Protein AF-A0A0F9KHY3-F1 (afdb_monomer)

Foldseek 3Di:
DDDQVRLQVLLCVLVNPQKDFDPVQDDDQQAWGWMAGNVPGIDTDRSVCCRPVVDDDVVVVVVVVVVVVVVVVVVD

Structure (mmCIF, N/CA/C/O backbone):
data_AF-A0A0F9KHY3-F1
#
_entry.id   AF-A0A0F9KHY3-F1
#
loop_
_atom_site.group_PDB
_atom_site.id
_atom_site.type_symbol
_atom_site.label_atom_id
_atom_site.label_alt_id
_atom_site.label_comp_id
_atom_site.label_asym_id
_atom_site.label_entity_id
_atom_site.label_seq_id
_atom_site.pdbx_PDB_ins_code
_atom_site.Cartn_x
_atom_site.Cartn_y
_atom_site.Cartn_z
_atom_site.occupancy
_atom_site.B_iso_or_equiv
_atom_site.auth_seq_id
_atom_site.auth_comp_id
_atom_site.auth_asym_id
_atom_site.auth_atom_id
_atom_site.pdbx_PDB_model_num
ATOM 1 N N . MET A 1 1 ? -6.573 -0.314 15.343 1.00 69.50 1 MET A N 1
ATOM 2 C CA . MET A 1 1 ? -7.082 -0.139 13.965 1.00 69.50 1 MET A CA 1
ATOM 3 C C . MET A 1 1 ? -6.632 1.232 13.493 1.00 69.50 1 MET A C 1
ATOM 5 O O . MET A 1 1 ? -6.933 2.193 14.185 1.00 69.50 1 MET A O 1
ATOM 9 N N . LEU A 1 2 ? -5.854 1.328 12.409 1.00 84.62 2 LEU A N 1
ATOM 10 C CA . LEU A 1 2 ? -5.471 2.639 11.871 1.00 84.62 2 LEU A CA 1
ATOM 11 C C . LEU A 1 2 ? -6.666 3.275 11.157 1.00 84.62 2 LEU A C 1
ATOM 13 O O . LEU A 1 2 ? -7.402 2.585 10.446 1.00 84.62 2 LEU A O 1
ATOM 17 N N . SER A 1 3 ? -6.832 4.584 11.333 1.00 91.00 3 SER A N 1
ATOM 18 C CA . SER A 1 3 ? -7.812 5.363 10.579 1.00 91.00 3 SER A CA 1
ATOM 19 C C . SER A 1 3 ? -7.354 5.537 9.128 1.00 91.00 3 SER A C 1
ATOM 21 O O . SER A 1 3 ? -6.158 5.539 8.836 1.00 91.00 3 SER A O 1
ATOM 23 N N . ILE A 1 4 ? -8.303 5.719 8.208 1.00 90.69 4 ILE A N 1
ATOM 24 C CA . ILE A 1 4 ? -8.009 5.930 6.781 1.00 90.69 4 ILE A CA 1
ATOM 25 C C . ILE A 1 4 ? -7.092 7.143 6.569 1.00 90.69 4 ILE A C 1
ATOM 27 O O . ILE A 1 4 ? -6.179 7.098 5.745 1.00 90.69 4 ILE A O 1
ATOM 31 N N . LYS A 1 5 ? -7.299 8.212 7.349 1.00 92.25 5 LYS A N 1
ATOM 32 C CA . LYS A 1 5 ? -6.458 9.411 7.310 1.00 92.25 5 LYS A CA 1
ATOM 33 C C . LYS A 1 5 ? -5.002 9.082 7.647 1.00 92.25 5 LYS A C 1
ATOM 35 O O . LYS A 1 5 ? -4.108 9.445 6.892 1.00 92.25 5 LYS A O 1
ATOM 40 N N . GLU A 1 6 ? -4.772 8.329 8.721 1.00 92.06 6 GLU A N 1
ATOM 41 C CA . GLU A 1 6 ? -3.413 7.966 9.127 1.00 92.06 6 GLU A CA 1
ATOM 42 C C . GLU A 1 6 ? -2.734 7.032 8.115 1.00 92.06 6 GLU A C 1
ATOM 44 O O . GLU A 1 6 ? -1.531 7.135 7.874 1.00 92.06 6 GLU A O 1
ATOM 49 N N . VAL A 1 7 ? -3.506 6.154 7.468 1.00 91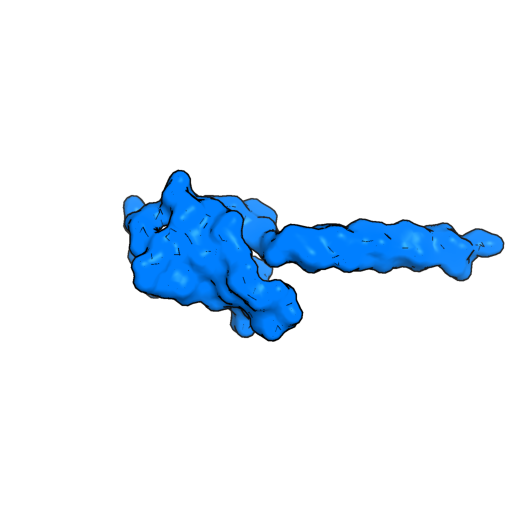.50 7 VAL A N 1
ATOM 50 C CA . VAL A 1 7 ? -3.006 5.328 6.362 1.00 91.50 7 VAL A CA 1
ATOM 51 C C . VAL A 1 7 ? -2.553 6.202 5.192 1.00 91.50 7 VAL A C 1
ATOM 53 O O . VAL A 1 7 ? -1.457 5.990 4.683 1.00 91.50 7 VAL A O 1
ATOM 56 N N . LYS A 1 8 ? -3.338 7.212 4.797 1.00 91.56 8 LYS A N 1
ATOM 57 C CA . LYS A 1 8 ? -2.971 8.150 3.722 1.00 91.56 8 LYS A CA 1
ATOM 58 C C . LYS A 1 8 ? -1.696 8.932 4.044 1.00 91.56 8 LYS A C 1
ATOM 60 O O . LYS A 1 8 ? -0.776 8.926 3.235 1.00 91.56 8 LYS A O 1
ATOM 65 N N . GLU A 1 9 ? -1.591 9.504 5.243 1.00 93.00 9 GLU A N 1
ATOM 66 C CA . GLU A 1 9 ? -0.392 10.252 5.655 1.00 93.00 9 GLU A CA 1
ATOM 67 C C . GLU A 1 9 ? 0.871 9.378 5.638 1.00 93.00 9 GLU A C 1
ATOM 69 O O . GLU A 1 9 ? 1.952 9.820 5.244 1.00 93.00 9 GLU A O 1
ATOM 74 N N . ARG A 1 10 ? 0.753 8.108 6.040 1.00 92.69 10 ARG A N 1
ATOM 75 C CA . ARG A 1 10 ? 1.865 7.151 5.970 1.00 92.69 10 ARG A CA 1
ATOM 76 C C . ARG A 1 10 ? 2.188 6.736 4.534 1.00 92.69 10 ARG A C 1
ATOM 78 O O . ARG A 1 10 ? 3.365 6.621 4.207 1.00 92.69 10 ARG A O 1
ATOM 85 N N . LEU A 1 11 ? 1.187 6.545 3.671 1.00 92.06 11 LEU A N 1
ATOM 86 C CA . LEU A 1 11 ? 1.415 6.269 2.247 1.00 92.06 11 LEU A CA 1
ATOM 87 C C . LEU A 1 11 ? 2.199 7.391 1.583 1.00 92.06 11 LEU A C 1
ATOM 89 O O . LEU A 1 11 ? 3.164 7.106 0.882 1.00 92.06 11 LEU A O 1
ATOM 93 N N . GLU A 1 12 ? 1.838 8.644 1.852 1.00 91.75 12 GLU A N 1
ATOM 94 C CA . GLU A 1 12 ? 2.557 9.796 1.310 1.00 91.75 12 GLU A CA 1
ATOM 95 C C . GLU A 1 12 ? 4.002 9.859 1.816 1.00 91.75 12 GLU A C 1
ATOM 97 O O . GLU A 1 12 ? 4.905 10.177 1.049 1.00 91.75 12 GLU A O 1
ATOM 102 N N . LYS A 1 13 ? 4.263 9.477 3.071 1.00 91.38 13 LYS A N 1
ATOM 103 C CA . LYS A 1 13 ? 5.636 9.407 3.598 1.00 91.38 13 LYS A CA 1
ATOM 104 C C . LYS A 1 13 ? 6.481 8.307 2.953 1.00 91.38 13 LYS A C 1
ATOM 106 O O . LYS A 1 13 ? 7.680 8.495 2.780 1.00 91.38 13 LYS A O 1
ATOM 111 N N . VAL A 1 14 ? 5.884 7.160 2.630 1.00 90.94 14 VAL A N 1
ATOM 112 C CA . VAL A 1 14 ? 6.621 5.966 2.176 1.00 90.94 14 VAL A CA 1
ATOM 113 C C . VAL A 1 14 ? 6.731 5.892 0.653 1.00 90.94 14 VAL A C 1
ATOM 115 O O . VAL A 1 14 ? 7.784 5.552 0.120 1.00 90.94 14 VAL A O 1
ATOM 118 N N . HIS A 1 15 ? 5.649 6.211 -0.054 1.00 88.19 15 HIS A N 1
ATOM 119 C CA . HIS A 1 15 ? 5.536 6.097 -1.511 1.00 88.19 15 HIS A CA 1
ATOM 120 C C . HIS A 1 15 ? 5.353 7.453 -2.202 1.00 88.19 15 HIS A C 1
ATOM 122 O O . HIS A 1 15 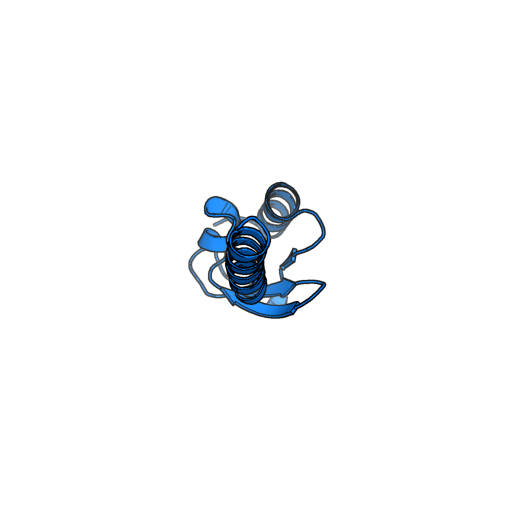? 5.279 7.504 -3.431 1.00 88.19 15 HIS A O 1
ATOM 128 N N . GLY A 1 16 ? 5.257 8.554 -1.450 1.00 88.25 16 GLY A N 1
ATOM 129 C CA . GLY A 1 16 ? 4.875 9.850 -2.006 1.00 88.25 16 GLY A CA 1
ATOM 130 C C . GLY A 1 16 ? 3.437 9.843 -2.525 1.00 88.25 16 GLY A C 1
ATOM 131 O O . GLY A 1 16 ? 2.630 8.968 -2.210 1.00 88.25 16 GLY A O 1
ATOM 132 N N . SER A 1 17 ? 3.118 10.778 -3.417 1.00 89.19 17 SER A N 1
ATOM 133 C CA . SER A 1 17 ? 1.806 10.843 -4.075 1.00 89.19 17 SER A CA 1
ATOM 134 C C . SER A 1 17 ? 1.650 9.844 -5.236 1.00 89.19 17 SER A C 1
ATOM 136 O O . SER A 1 17 ? 0.880 10.102 -6.165 1.00 89.19 17 SER A O 1
ATOM 138 N N . VAL A 1 18 ? 2.410 8.744 -5.246 1.00 90.50 18 VAL A N 1
ATOM 139 C CA . VAL A 1 18 ? 2.410 7.725 -6.314 1.00 90.50 18 VAL A CA 1
ATOM 140 C C . VAL A 1 18 ? 1.372 6.635 -6.058 1.00 90.50 18 VAL A C 1
ATOM 142 O O . VAL A 1 18 ? 0.760 6.128 -7.001 1.00 90.50 18 VAL A O 1
ATOM 145 N N . VAL A 1 19 ? 1.170 6.295 -4.784 1.00 92.50 19 VAL A N 1
ATOM 146 C CA . VAL A 1 19 ? 0.268 5.233 -4.340 1.00 92.50 19 VAL A CA 1
ATOM 147 C C . VAL A 1 19 ? -0.902 5.839 -3.581 1.00 92.50 19 VAL A C 1
ATOM 149 O O . VAL A 1 19 ? -0.716 6.622 -2.655 1.00 92.50 19 VAL A O 1
ATOM 152 N N . VAL A 1 20 ? -2.114 5.437 -3.952 1.00 92.69 20 VAL A N 1
ATOM 153 C CA . VAL A 1 20 ? -3.362 5.877 -3.324 1.00 92.69 20 VAL A CA 1
ATOM 154 C C . VAL A 1 20 ? -4.127 4.663 -2.802 1.00 92.69 20 VAL A C 1
ATOM 156 O O . VAL A 1 20 ? -4.186 3.623 -3.458 1.00 92.69 20 VAL A O 1
ATOM 159 N N . LEU A 1 21 ? -4.711 4.788 -1.611 1.00 93.88 21 LEU A N 1
ATOM 160 C CA . LEU A 1 21 ? -5.620 3.789 -1.049 1.00 93.88 21 LEU A CA 1
ATOM 161 C C . LEU A 1 21 ? -7.032 3.973 -1.612 1.00 93.88 21 LEU A C 1
ATOM 163 O O . LEU A 1 21 ? -7.561 5.083 -1.609 1.00 93.88 21 LEU A O 1
ATOM 167 N N . ASP A 1 22 ? -7.674 2.872 -1.993 1.00 94.62 22 ASP A N 1
ATOM 168 C CA . ASP A 1 22 ? -9.104 2.847 -2.278 1.00 94.62 22 ASP A CA 1
ATOM 169 C C . ASP A 1 22 ? -9.909 2.675 -0.981 1.00 94.62 22 ASP A C 1
ATOM 171 O O . ASP A 1 22 ? -10.037 1.574 -0.438 1.00 94.62 22 ASP A O 1
ATOM 175 N N . GLU A 1 23 ? -10.439 3.784 -0.468 1.00 92.69 23 GLU A N 1
ATOM 176 C CA . GLU A 1 23 ? -11.112 3.857 0.838 1.00 92.69 23 GLU A CA 1
ATOM 177 C C . GLU A 1 23 ? -12.311 2.911 0.947 1.00 92.69 23 GLU A C 1
ATOM 179 O O . GLU A 1 23 ? -12.564 2.370 2.019 1.00 92.69 23 GLU A O 1
ATOM 184 N N . GLY A 1 24 ? -13.000 2.646 -0.169 1.00 92.50 24 GLY A N 1
ATOM 185 C CA . GLY A 1 24 ? -14.14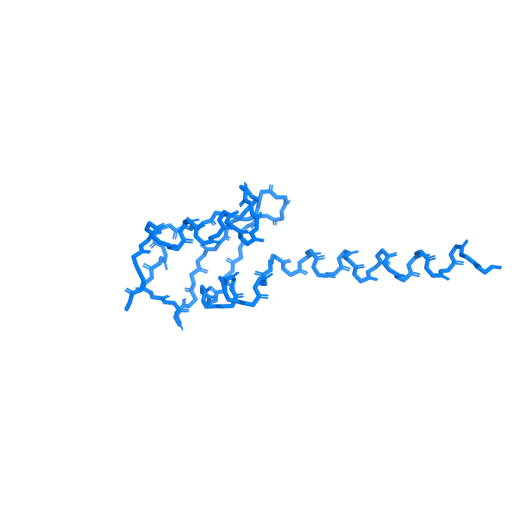3 1.732 -0.218 1.00 92.50 24 GLY A CA 1
ATOM 186 C C . GLY A 1 24 ? -13.779 0.263 0.010 1.00 92.50 24 GLY A C 1
ATOM 187 O O . GLY A 1 24 ? -14.657 -0.550 0.279 1.00 92.50 24 GLY A O 1
ATOM 188 N N . THR A 1 25 ? -12.494 -0.089 -0.076 1.00 93.75 25 THR A N 1
ATOM 189 C CA . THR A 1 25 ? -12.000 -1.456 0.160 1.00 93.75 25 THR A CA 1
ATOM 190 C C . THR A 1 25 ? -11.220 -1.607 1.463 1.00 93.75 25 THR A C 1
ATOM 192 O O . THR A 1 25 ? -10.785 -2.711 1.795 1.00 93.75 25 THR A O 1
ATOM 195 N N . TYR A 1 26 ? -11.014 -0.520 2.207 1.00 93.31 26 TYR A N 1
ATOM 196 C CA . TYR A 1 26 ? -10.234 -0.554 3.436 1.00 93.31 26 TYR A CA 1
ATOM 197 C C . TYR A 1 26 ? -11.088 -1.004 4.623 1.00 93.31 26 TYR A C 1
ATOM 199 O O . TYR A 1 26 ? -12.028 -0.323 5.023 1.00 93.31 26 TYR A O 1
ATOM 207 N N . VAL A 1 27 ? -10.711 -2.134 5.225 1.00 91.31 27 VAL A N 1
ATOM 208 C CA . VAL A 1 27 ? -11.353 -2.665 6.440 1.00 91.31 27 VAL A CA 1
ATOM 209 C C . VAL A 1 27 ? -10.418 -2.540 7.644 1.00 91.31 27 VAL A C 1
ATOM 211 O O . VAL A 1 27 ? -10.797 -2.018 8.688 1.00 91.31 27 VAL A O 1
ATOM 214 N N . ASN A 1 28 ? -9.178 -3.015 7.512 1.00 91.44 28 ASN A N 1
ATOM 215 C CA . ASN A 1 28 ? -8.122 -2.913 8.520 1.00 91.44 28 ASN A CA 1
ATOM 216 C C . ASN A 1 28 ? -6.750 -3.170 7.867 1.00 91.44 28 ASN A C 1
ATOM 218 O O . ASN A 1 28 ? -6.662 -3.483 6.681 1.00 91.44 28 ASN A O 1
ATOM 222 N N . THR A 1 29 ? -5.667 -3.070 8.639 1.00 90.50 29 THR A N 1
ATOM 223 C CA . THR A 1 29 ? -4.294 -3.214 8.127 1.00 90.50 29 THR A CA 1
ATOM 224 C C . THR A 1 29 ? -3.860 -4.637 7.779 1.00 90.50 29 THR A C 1
ATOM 226 O O . THR A 1 29 ? -2.865 -4.791 7.075 1.00 90.50 29 THR A O 1
ATOM 229 N N . TYR A 1 30 ? -4.587 -5.647 8.254 1.00 92.12 30 TYR A N 1
ATOM 230 C CA . TYR A 1 30 ? -4.310 -7.076 8.052 1.00 92.12 30 TYR A CA 1
ATOM 231 C C . TYR A 1 30 ? -5.255 -7.719 7.027 1.00 92.12 30 TYR A C 1
ATOM 233 O O . TYR A 1 30 ? -5.213 -8.918 6.784 1.00 92.12 30 TYR A O 1
ATOM 241 N N . THR A 1 31 ? -6.153 -6.932 6.436 1.00 93.94 31 THR A N 1
ATOM 242 C CA . THR A 1 31 ? -7.071 -7.379 5.390 1.00 93.94 31 THR A CA 1
ATOM 243 C C . THR A 1 31 ? -6.615 -6.778 4.077 1.00 93.94 31 THR A C 1
ATOM 245 O O . THR A 1 31 ? -6.260 -5.601 4.021 1.00 93.94 31 THR A O 1
ATOM 248 N N . LYS A 1 32 ? -6.618 -7.580 3.008 1.00 94.44 32 LYS A N 1
ATOM 249 C CA . LYS A 1 32 ? -6.260 -7.093 1.674 1.00 94.44 32 LYS A CA 1
ATOM 250 C C . LYS A 1 32 ? -7.186 -5.947 1.283 1.00 94.44 32 LYS A C 1
ATOM 252 O O . LYS A 1 32 ? -8.397 -6.127 1.206 1.00 94.44 32 LYS A O 1
ATOM 257 N N . ALA A 1 33 ? -6.590 -4.798 1.001 1.00 95.19 33 ALA A N 1
ATOM 258 C CA . ALA A 1 33 ? -7.266 -3.634 0.461 1.00 95.19 33 ALA A CA 1
ATOM 259 C C . ALA A 1 33 ? -6.762 -3.374 -0.960 1.00 95.19 33 ALA A C 1
ATOM 261 O O . ALA A 1 33 ? -5.704 -3.866 -1.377 1.00 95.19 33 ALA A O 1
ATOM 262 N N . ARG A 1 34 ? -7.538 -2.609 -1.721 1.00 96.06 34 ARG A N 1
ATOM 263 C CA . ARG A 1 34 ? -7.162 -2.187 -3.061 1.00 96.06 34 ARG A CA 1
ATOM 264 C C . ARG A 1 34 ? -6.331 -0.913 -2.964 1.00 96.06 34 ARG A C 1
ATOM 266 O O . ARG A 1 34 ? -6.767 0.099 -2.423 1.00 96.06 34 ARG A O 1
ATOM 273 N N . PHE A 1 35 ? -5.135 -0.970 -3.526 1.00 94.69 35 PHE A N 1
ATOM 274 C CA . PHE A 1 35 ? -4.262 0.182 -3.711 1.00 94.69 35 PHE A CA 1
ATOM 275 C C . PHE A 1 35 ? -4.135 0.478 -5.199 1.00 94.69 35 PHE A C 1
ATOM 277 O O . PHE A 1 35 ? -4.281 -0.416 -6.035 1.00 94.69 35 PHE A O 1
ATOM 284 N N . ILE A 1 36 ? -3.910 1.742 -5.533 1.00 94.06 36 ILE A N 1
ATOM 285 C CA . ILE A 1 36 ? -3.816 2.229 -6.904 1.00 94.06 36 ILE A CA 1
ATOM 286 C C . ILE A 1 36 ? -2.479 2.929 -7.073 1.00 94.06 36 ILE A C 1
ATOM 288 O O . ILE A 1 36 ? -2.154 3.867 -6.350 1.00 94.06 36 ILE A O 1
ATOM 292 N N . ASP A 1 37 ? -1.705 2.438 -8.030 1.00 93.56 37 ASP A N 1
ATOM 293 C CA . ASP A 1 37 ? -0.418 2.982 -8.412 1.00 93.56 37 ASP A CA 1
ATOM 294 C C . ASP A 1 37 ? -0.649 3.830 -9.653 1.00 93.56 37 ASP A C 1
ATOM 296 O O . ASP A 1 37 ? -1.269 3.359 -10.611 1.00 93.56 37 ASP A O 1
ATOM 300 N N . LYS A 1 38 ? -0.159 5.069 -9.650 1.00 92.00 38 LYS A N 1
ATOM 301 C CA . LYS A 1 38 ? -0.352 5.984 -10.781 1.00 92.00 38 LYS A CA 1
ATOM 302 C C . LYS A 1 38 ? 0.204 5.457 -12.106 1.00 92.00 38 LYS A C 1
ATOM 304 O O . LYS A 1 38 ? -0.323 5.818 -13.150 1.00 92.00 38 LYS A O 1
ATOM 309 N N . GLU A 1 39 ? 1.239 4.621 -12.078 1.00 91.62 39 GLU A N 1
ATOM 310 C CA . GLU A 1 39 ? 1.898 4.109 -13.285 1.00 91.62 39 GLU A CA 1
ATOM 311 C C . GLU A 1 39 ? 1.419 2.699 -13.654 1.00 91.62 39 GLU A C 1
ATOM 313 O O . GLU A 1 39 ? 1.247 2.384 -14.830 1.00 91.62 39 GLU A O 1
ATOM 318 N N . PHE A 1 40 ? 1.202 1.832 -12.661 1.00 91.25 40 PHE A N 1
ATOM 319 C CA . PHE A 1 40 ? 0.936 0.405 -12.900 1.00 91.25 40 PHE A CA 1
ATOM 320 C C . PHE A 1 40 ? -0.517 -0.021 -12.686 1.00 91.25 40 PHE A C 1
ATOM 322 O O . PHE A 1 40 ? -0.885 -1.135 -13.072 1.00 91.25 40 PHE A O 1
ATOM 329 N N . GLY A 1 41 ? -1.339 0.860 -12.118 1.00 92.56 41 GLY A N 1
A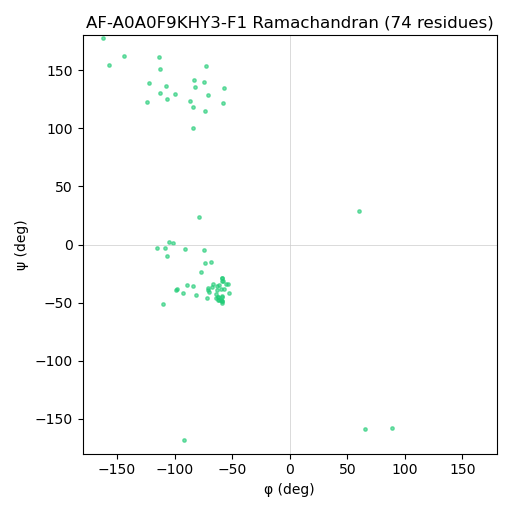TOM 330 C CA . GLY A 1 41 ? -2.748 0.621 -11.859 1.00 92.56 41 GLY A CA 1
ATOM 331 C C . GLY A 1 41 ? -3.019 -0.030 -10.504 1.00 92.56 41 GLY A C 1
ATOM 332 O O . GLY A 1 41 ? -2.251 0.084 -9.550 1.00 92.56 41 GLY A O 1
ATOM 333 N N . LYS A 1 42 ? -4.183 -0.673 -10.402 1.00 94.38 42 LYS A N 1
ATOM 334 C CA . LYS A 1 42 ? -4.708 -1.213 -9.143 1.00 94.38 42 LYS A CA 1
ATOM 335 C C . LYS A 1 42 ? -4.130 -2.585 -8.801 1.00 94.38 42 LYS A C 1
ATOM 337 O O . LYS A 1 42 ? -4.036 -3.452 -9.667 1.00 94.38 42 LYS A O 1
ATOM 342 N N . TRP A 1 43 ? -3.856 -2.816 -7.522 1.00 95.00 43 TRP A N 1
ATOM 343 C CA . TRP A 1 43 ? -3.474 -4.123 -6.996 1.00 95.00 43 TRP A CA 1
ATOM 344 C C . TRP A 1 43 ? -4.052 -4.358 -5.598 1.00 95.00 43 TRP A C 1
ATOM 346 O O . TRP A 1 43 ? -4.489 -3.427 -4.922 1.00 95.00 43 TRP A O 1
ATOM 356 N N . TRP A 1 44 ? -4.082 -5.623 -5.181 1.00 94.94 44 TRP A N 1
ATOM 357 C CA . TRP A 1 44 ? -4.596 -6.037 -3.878 1.00 94.94 44 TRP A CA 1
ATOM 358 C C . TRP A 1 44 ? -3.449 -6.432 -2.963 1.00 94.94 44 TRP A C 1
ATOM 360 O O . TRP A 1 44 ? -2.648 -7.301 -3.311 1.00 94.94 44 TRP A O 1
ATOM 370 N N . VAL A 1 45 ? -3.381 -5.811 -1.791 1.00 94.31 45 VAL A N 1
ATOM 371 C CA . VAL A 1 45 ? -2.332 -6.066 -0.803 1.00 94.31 45 VAL A CA 1
ATOM 372 C C . VAL A 1 45 ? -2.816 -5.665 0.585 1.00 94.31 45 VAL A C 1
ATOM 374 O O . VAL A 1 45 ? -3.706 -4.831 0.742 1.00 94.31 45 VAL A O 1
ATOM 377 N N . GLU A 1 46 ? -2.250 -6.279 1.611 1.00 94.06 46 GLU A N 1
ATOM 378 C CA . GLU A 1 46 ? -2.484 -5.879 2.994 1.00 94.06 46 GLU A CA 1
ATOM 379 C C . GLU A 1 46 ? -1.799 -4.529 3.283 1.00 94.06 46 GLU A C 1
ATOM 381 O O . GLU A 1 46 ? -0.593 -4.391 3.037 1.00 94.06 46 GLU A O 1
ATOM 386 N N . PRO A 1 47 ? -2.521 -3.533 3.835 1.00 93.38 47 PRO A N 1
ATOM 387 C CA . PRO A 1 47 ? -1.958 -2.218 4.129 1.00 93.38 47 PRO A CA 1
ATOM 388 C C . PRO A 1 47 ? -0.695 -2.275 4.990 1.00 93.38 47 PRO A C 1
ATOM 390 O O . PRO A 1 47 ? 0.212 -1.481 4.778 1.00 93.38 47 PRO A O 1
ATOM 393 N N . ASN A 1 48 ? -0.587 -3.233 5.916 1.00 92.31 48 ASN A N 1
ATOM 394 C CA . ASN A 1 48 ? 0.604 -3.409 6.748 1.00 92.31 48 ASN A CA 1
ATOM 395 C C . ASN A 1 48 ? 1.903 -3.521 5.920 1.00 92.31 48 ASN A C 1
ATOM 397 O O . ASN A 1 48 ? 2.898 -2.878 6.249 1.00 92.31 48 ASN A O 1
ATOM 401 N N . TYR A 1 49 ? 1.887 -4.260 4.805 1.00 91.94 49 TYR A N 1
ATOM 402 C CA . TYR A 1 49 ? 3.058 -4.406 3.930 1.00 91.94 49 TYR A CA 1
ATOM 403 C C . TYR A 1 49 ? 3.380 -3.120 3.166 1.00 91.94 49 TYR A C 1
ATOM 405 O O . TYR A 1 49 ? 4.547 -2.776 2.978 1.00 91.94 49 TYR A O 1
ATOM 413 N N . VAL A 1 50 ? 2.356 -2.389 2.728 1.00 91.69 50 VAL A N 1
ATOM 414 C CA . VAL A 1 50 ? 2.550 -1.136 1.986 1.00 91.69 50 VAL A CA 1
ATOM 415 C C . VAL A 1 50 ? 3.099 -0.046 2.903 1.00 91.69 50 VAL A C 1
ATOM 417 O O . VAL A 1 50 ? 3.998 0.689 2.503 1.00 91.69 50 VAL A O 1
ATOM 420 N N . LEU A 1 51 ? 2.580 0.029 4.131 1.00 91.44 51 LEU A N 1
ATOM 421 C CA . LEU A 1 51 ? 2.875 1.083 5.099 1.00 91.44 51 LEU A CA 1
ATOM 422 C C . LEU A 1 51 ? 4.181 0.858 5.861 1.00 91.44 51 LEU A C 1
ATOM 424 O O . LEU A 1 51 ? 4.931 1.808 6.042 1.00 91.44 51 LEU A O 1
ATOM 428 N N . ASN A 1 52 ? 4.447 -0.368 6.320 1.00 88.62 52 ASN A N 1
ATOM 429 C CA . ASN A 1 52 ? 5.604 -0.645 7.176 1.00 88.62 52 ASN A CA 1
ATOM 430 C C . ASN A 1 52 ? 6.795 -1.197 6.384 1.00 88.62 52 ASN A C 1
ATOM 432 O O . ASN A 1 52 ? 7.926 -0.798 6.637 1.00 88.62 52 ASN A O 1
ATOM 436 N N . ASN A 1 53 ? 6.553 -2.057 5.388 1.0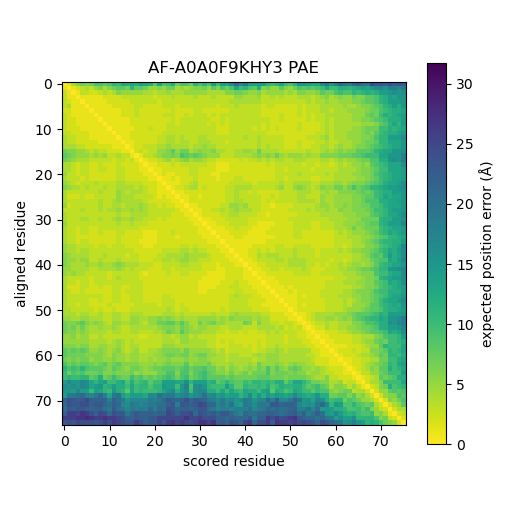0 86.50 53 ASN A N 1
ATOM 437 C CA . ASN A 1 53 ? 7.632 -2.639 4.577 1.00 86.50 53 ASN A CA 1
ATOM 438 C C . ASN A 1 53 ? 7.949 -1.814 3.321 1.00 86.50 53 ASN A C 1
ATOM 440 O O . ASN A 1 53 ? 8.835 -2.188 2.556 1.00 86.50 53 ASN A O 1
ATOM 444 N N . GLY A 1 54 ? 7.194 -0.743 3.046 1.00 85.94 54 GLY A N 1
ATOM 445 C CA . GLY A 1 54 ? 7.358 0.052 1.826 1.00 85.94 54 GLY A CA 1
ATOM 446 C C . GLY A 1 54 ? 7.148 -0.748 0.543 1.00 85.94 54 GLY A C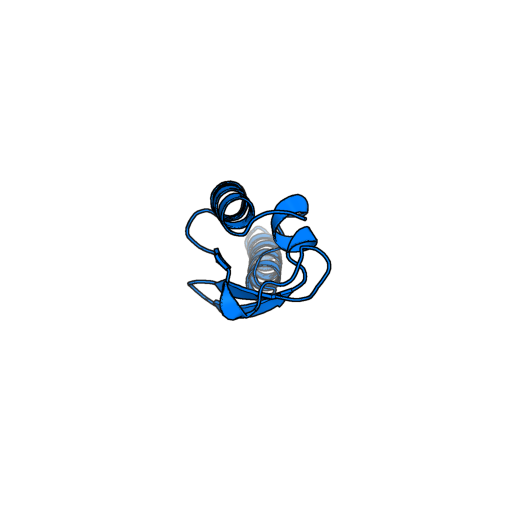 1
ATOM 447 O O . GLY A 1 54 ? 7.736 -0.446 -0.495 1.00 85.94 54 GLY A O 1
ATOM 448 N N . THR A 1 55 ? 6.313 -1.790 0.597 1.00 88.06 55 THR A N 1
ATOM 449 C CA . THR A 1 55 ? 6.037 -2.627 -0.574 1.00 88.06 55 THR A CA 1
ATOM 450 C C . THR A 1 55 ? 5.137 -1.868 -1.549 1.00 88.06 55 THR A C 1
ATOM 452 O O . THR A 1 55 ? 3.999 -1.541 -1.223 1.00 88.06 55 THR A O 1
ATOM 455 N N . GLY A 1 56 ? 5.656 -1.563 -2.740 1.00 89.12 56 GLY A N 1
ATOM 456 C CA . GLY A 1 56 ? 4.901 -0.926 -3.826 1.00 89.12 56 GLY A CA 1
ATOM 457 C C . GLY A 1 56 ? 4.269 -1.939 -4.783 1.00 89.12 56 GLY A C 1
ATOM 458 O O . GLY A 1 56 ? 4.268 -3.145 -4.532 1.00 89.12 56 GLY A O 1
ATOM 459 N N . HIS A 1 57 ? 3.769 -1.460 -5.925 1.00 92.44 57 HIS A N 1
ATOM 460 C CA . HIS A 1 57 ? 3.223 -2.338 -6.960 1.00 92.44 57 HIS A CA 1
ATOM 461 C C . HIS A 1 57 ? 4.276 -3.379 -7.416 1.00 92.44 57 HIS A C 1
ATOM 463 O O . HIS A 1 57 ? 5.414 -2.993 -7.697 1.00 92.44 57 HIS A O 1
ATOM 469 N N . PRO A 1 58 ? 3.938 -4.677 -7.569 1.00 89.31 58 PRO A N 1
ATOM 470 C CA . PRO A 1 58 ? 4.908 -5.743 -7.874 1.00 89.31 58 PRO A CA 1
ATOM 471 C C . PRO A 1 58 ? 5.741 -5.479 -9.139 1.00 89.31 58 PRO A C 1
ATOM 473 O O . PRO A 1 58 ? 6.939 -5.759 -9.176 1.00 89.31 58 PRO A O 1
ATOM 476 N N . LYS A 1 59 ? 5.142 -4.837 -10.153 1.00 88.94 59 LYS A N 1
ATOM 477 C CA . LYS A 1 59 ? 5.859 -4.384 -11.362 1.00 88.94 59 LYS A CA 1
ATOM 478 C C . LYS A 1 59 ? 7.026 -3.428 -11.066 1.00 88.94 59 LYS A C 1
ATOM 480 O O . LYS A 1 59 ? 8.024 -3.489 -11.775 1.00 88.94 59 LYS A O 1
ATOM 485 N N . ARG A 1 60 ? 6.963 -2.599 -10.013 1.00 87.56 60 ARG A N 1
ATOM 486 C CA . ARG A 1 60 ? 8.092 -1.741 -9.601 1.00 87.56 60 ARG A CA 1
ATOM 487 C C . ARG A 1 60 ? 9.291 -2.570 -9.160 1.00 87.56 60 ARG A C 1
ATOM 489 O O . ARG A 1 60 ? 10.415 -2.245 -9.528 1.00 87.56 60 ARG A O 1
ATOM 496 N N . GLY A 1 61 ? 9.055 -3.637 -8.394 1.00 85.25 61 GLY A N 1
ATOM 497 C CA . GLY A 1 61 ? 10.104 -4.569 -7.975 1.00 85.25 61 GLY A CA 1
ATOM 498 C C . GLY A 1 61 ? 10.755 -5.265 -9.170 1.00 85.25 61 GLY A C 1
ATOM 499 O O . GLY A 1 61 ? 11.979 -5.288 -9.269 1.00 85.25 61 GLY A O 1
ATOM 500 N N . TYR A 1 62 ? 9.938 -5.735 -10.118 1.00 85.19 62 TYR A N 1
ATOM 501 C CA . TYR A 1 62 ? 10.423 -6.343 -11.360 1.00 85.19 62 TYR A CA 1
ATOM 502 C C . TYR A 1 62 ? 11.305 -5.383 -12.171 1.00 85.19 62 TYR A C 1
ATOM 504 O O . TYR A 1 62 ? 12.433 -5.724 -12.507 1.00 85.19 62 TYR A O 1
ATOM 512 N N . ILE A 1 63 ? 10.843 -4.152 -12.421 1.00 85.06 63 ILE A N 1
ATOM 513 C CA . ILE A 1 63 ? 11.601 -3.158 -13.202 1.00 85.06 63 ILE A CA 1
ATOM 514 C C . ILE A 1 63 ? 12.913 -2.783 -12.508 1.00 85.06 63 ILE A C 1
ATOM 516 O 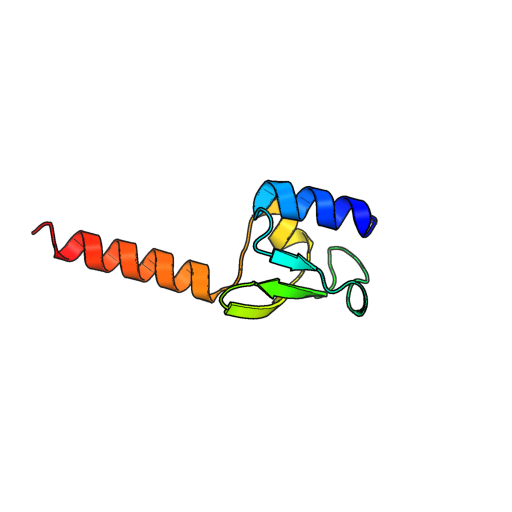O . ILE A 1 63 ? 13.929 -2.631 -13.182 1.00 85.06 63 ILE A O 1
ATOM 520 N N . LYS A 1 64 ? 12.912 -2.650 -11.174 1.00 82.31 64 LYS A N 1
ATOM 521 C CA . LYS A 1 64 ? 14.143 -2.418 -10.404 1.00 82.31 64 LYS A CA 1
ATOM 522 C C . LYS A 1 64 ? 15.149 -3.547 -10.631 1.00 82.31 64 LYS A C 1
ATOM 524 O O . LYS A 1 64 ? 16.297 -3.263 -10.946 1.00 82.31 64 LYS A O 1
ATOM 529 N N . ASN A 1 65 ? 14.709 -4.802 -10.525 1.00 80.25 65 ASN A N 1
ATOM 530 C CA . ASN A 1 65 ? 15.575 -5.964 -10.710 1.00 80.25 65 ASN A CA 1
ATOM 531 C C . ASN A 1 65 ? 16.120 -6.062 -12.146 1.00 80.25 65 ASN A C 1
ATOM 533 O O . ASN A 1 65 ? 17.327 -6.206 -12.320 1.00 80.25 65 ASN A O 1
ATOM 537 N N . VAL A 1 66 ? 15.261 -5.879 -13.159 1.00 80.50 66 VAL A N 1
ATOM 538 C CA . VAL A 1 66 ? 15.673 -5.859 -14.574 1.00 80.50 66 VAL A CA 1
ATOM 539 C C . VAL A 1 66 ? 16.706 -4.765 -14.824 1.00 80.50 66 VAL A C 1
ATOM 541 O O . VAL A 1 66 ? 17.758 -5.053 -15.378 1.00 80.50 66 VAL A O 1
ATOM 544 N N . ARG A 1 67 ? 16.457 -3.529 -14.366 1.00 74.62 67 ARG A N 1
ATOM 545 C CA . ARG A 1 67 ? 17.413 -2.421 -14.530 1.00 74.62 67 ARG A CA 1
ATOM 546 C C . ARG A 1 67 ? 18.759 -2.729 -13.887 1.00 74.62 67 ARG A C 1
ATOM 548 O O . ARG A 1 67 ? 19.779 -2.480 -14.514 1.00 74.62 67 ARG A O 1
ATOM 555 N N . SER A 1 68 ? 18.773 -3.281 -12.673 1.00 74.62 68 SER A N 1
ATOM 556 C CA . SER A 1 68 ? 20.017 -3.690 -12.012 1.00 74.62 68 SER A CA 1
ATOM 557 C C . SER A 1 68 ? 20.768 -4.767 -12.798 1.00 74.62 68 SER A C 1
ATOM 559 O O . SER A 1 68 ? 21.994 -4.739 -12.831 1.00 74.62 68 SER A O 1
ATOM 561 N N . HIS A 1 69 ? 20.057 -5.683 -13.459 1.00 69.19 69 HIS A N 1
ATOM 562 C CA . HIS A 1 69 ? 20.669 -6.708 -14.304 1.00 69.19 69 HIS A CA 1
ATOM 563 C C . HIS A 1 69 ? 21.232 -6.126 -15.607 1.00 69.19 69 HIS A C 1
ATOM 565 O O . HIS A 1 69 ? 22.372 -6.412 -15.952 1.00 69.19 69 HIS A O 1
ATOM 571 N N . THR A 1 70 ? 20.474 -5.266 -16.295 1.00 69.81 70 THR A N 1
ATOM 572 C CA . THR A 1 70 ? 20.918 -4.610 -17.536 1.00 69.81 70 THR A CA 1
ATOM 573 C C . THR A 1 70 ? 22.137 -3.720 -17.290 1.00 69.81 70 THR A C 1
ATOM 575 O O . THR A 1 70 ? 23.149 -3.895 -17.953 1.00 69.81 70 THR A O 1
ATOM 578 N N . LEU A 1 71 ? 22.105 -2.879 -16.247 1.00 62.78 71 LEU A N 1
ATOM 579 C CA . LEU A 1 71 ? 23.248 -2.044 -15.848 1.00 62.78 71 LEU A CA 1
ATOM 580 C C . LEU A 1 71 ? 24.505 -2.860 -15.519 1.00 62.78 71 LEU A C 1
AT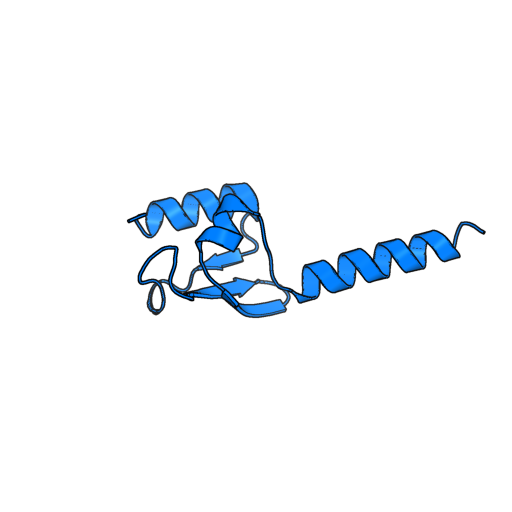OM 582 O O . LEU A 1 71 ? 25.606 -2.354 -15.678 1.00 62.78 71 LEU A O 1
ATOM 586 N N . SER A 1 72 ? 24.359 -4.103 -15.051 1.00 61.94 72 SER A N 1
ATOM 587 C CA . SER A 1 72 ? 25.510 -4.967 -14.758 1.00 61.94 72 SER A CA 1
ATOM 588 C C . SER A 1 72 ? 26.142 -5.558 -16.024 1.00 61.94 72 SER A C 1
ATOM 590 O O . SER A 1 72 ? 27.310 -5.928 -15.990 1.00 61.94 72 SER A O 1
ATOM 592 N N . ILE A 1 73 ? 25.385 -5.659 -17.123 1.00 57.53 73 ILE A N 1
ATOM 593 C CA . ILE A 1 73 ? 25.858 -6.191 -18.410 1.00 57.53 73 ILE A CA 1
ATOM 594 C C . ILE A 1 73 ? 26.565 -5.098 -19.221 1.00 57.53 73 ILE A C 1
ATOM 596 O O . ILE A 1 73 ? 27.569 -5.387 -19.856 1.00 57.53 73 ILE A O 1
ATOM 600 N N . ASP A 1 74 ? 26.101 -3.847 -19.152 1.00 57.28 74 ASP A N 1
ATOM 601 C CA . ASP A 1 74 ? 26.702 -2.715 -19.881 1.00 57.28 74 ASP A CA 1
ATOM 602 C C . ASP A 1 74 ? 28.048 -2.215 -19.293 1.00 57.28 74 ASP A C 1
ATOM 604 O O . ASP A 1 74 ? 28.664 -1.310 -19.853 1.00 57.28 74 ASP A O 1
ATOM 608 N N . ILE A 1 75 ? 28.503 -2.756 -18.152 1.00 56.16 75 ILE A N 1
ATOM 609 C CA . ILE A 1 75 ? 29.754 -2.355 -17.464 1.00 56.16 75 ILE A CA 1
ATOM 610 C C . ILE A 1 75 ? 30.914 -3.352 -17.719 1.00 56.16 75 ILE A C 1
ATOM 612 O O . ILE A 1 75 ? 32.020 -3.152 -17.217 1.00 56.16 75 ILE A O 1
ATOM 616 N N . ILE A 1 76 ? 30.700 -4.407 -18.516 1.00 49.72 76 ILE A N 1
ATOM 617 C CA . ILE A 1 76 ? 31.724 -5.406 -18.894 1.00 49.72 76 ILE A CA 1
ATOM 618 C C . ILE A 1 76 ? 32.137 -5.197 -20.351 1.00 49.72 76 ILE A C 1
ATOM 620 O O . ILE A 1 76 ? 33.360 -5.227 -20.614 1.00 49.72 76 ILE A O 1
#

pLDDT: mean 87.03, std 10.46, range [49.72, 96.06]

Organism: NCBI:txid412755

Solvent-accessible surface area (backbone atoms only — not comparable to full-atom values): 4477 Å² total; per-residue (Å²): 128,80,50,71,67,59,52,51,60,42,30,42,73,64,57,34,97,44,49,44,77,41,69,94,47,61,84,46,48,88,40,68,19,41,32,36,33,80,87,83,43,74,48,77,44,37,46,48,46,40,57,74,69,56,51,69,64,68,67,58,59,52,52,53,51,51,50,57,53,52,59,60,59,79,74,113

Secondary structure (DSSP, 8-state):
---HHHHHHHHHHHHGGGEEE-GGG-S-TTS-EEEEETTTEEEEE-HHHHHHS----HH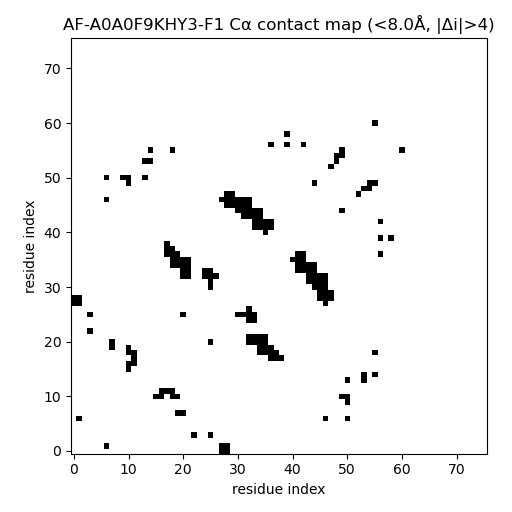HHHHHHHHHHHHHHTT-

Mean predicted aligned error: 5.8 Å

Nearest PDB structures (foldseek):
  3g12-assembly1_A  TM=4.310E-01  e=6.674E+00  Bdellovibrio bacteriovorus HD100
  3g12-assembly1_B  TM=4.307E-01  e=8.189E+00  Bdellovibrio bacteriovorus HD100

Sequence (76 aa):
MLSIKEVKERLEKVHGSVVVLDEGTYVNTYTKARFIDKEFGKWWVEPNYVLNNGTGHPKRGYIKNVRSHTLSIDII

Radius of gyration: 14.49 Å; Cα contacts (8 Å, |Δi|>4): 94; chains: 1; bounding box: 46×18×34 Å